Protein AF-A0AA36EAD5-F1 (afdb_monomer_lite)

Foldseek 3Di:
DPDPVPPPPPDDPQPQPWDWDWDWDDDPFKIKIWIWIWTDDPPWKTKIWIWIWIWGRDPPDDIDIDIDIDIDMDTPVRVVVVVVVVVVVVVVVVVPD

Organism: Lactuca saligna (NCBI:txid75948)

Structure (mmCIF, N/CA/C/O backbone):
data_AF-A0AA36EAD5-F1
#
_entry.id   AF-A0AA36EAD5-F1
#
loop_
_atom_site.group_PDB
_atom_site.id
_atom_site.type_symbol
_atom_site.label_atom_id
_atom_site.label_alt_id
_atom_site.label_comp_id
_atom_site.label_asym_id
_atom_site.label_entity_id
_atom_site.label_seq_id
_atom_site.pdbx_PDB_ins_code
_atom_site.Cartn_x
_atom_site.Cartn_y
_atom_site.Cartn_z
_atom_site.occupancy
_atom_site.B_iso_or_equiv
_atom_site.auth_seq_id
_atom_site.auth_comp_id
_atom_site.auth_asym_id
_atom_site.auth_atom_id
_atom_site.pdbx_PDB_model_num
ATOM 1 N N . MET A 1 1 ? -16.374 -1.119 -50.369 1.00 53.09 1 MET A N 1
ATOM 2 C CA . MET A 1 1 ? -16.953 -1.612 -49.104 1.00 53.09 1 MET A CA 1
ATOM 3 C C . MET A 1 1 ? -16.126 -2.715 -48.423 1.00 53.09 1 MET A C 1
ATOM 5 O O . MET A 1 1 ? -16.716 -3.435 -47.642 1.00 53.09 1 MET A O 1
ATOM 9 N N . LEU A 1 2 ? -14.797 -2.858 -48.615 1.00 48.31 2 LEU A N 1
ATOM 10 C CA . LEU A 1 2 ? -14.031 -3.788 -47.750 1.00 48.31 2 LEU A CA 1
ATOM 11 C C . LEU A 1 2 ? -12.505 -3.562 -47.612 1.00 48.31 2 LEU A C 1
ATOM 13 O O . LEU A 1 2 ? -11.841 -4.440 -47.081 1.00 48.31 2 LEU A O 1
ATOM 17 N N . LEU A 1 3 ? -11.919 -2.427 -48.032 1.00 50.62 3 LEU A N 1
ATOM 18 C CA . LEU A 1 3 ? -10.457 -2.227 -47.881 1.00 50.62 3 LEU A CA 1
ATOM 19 C C . LEU A 1 3 ? -10.008 -0.947 -47.154 1.00 50.62 3 LEU A C 1
ATOM 21 O O . LEU A 1 3 ? -8.839 -0.833 -46.812 1.00 50.62 3 LEU A O 1
ATOM 25 N N . MET A 1 4 ? -10.913 -0.014 -46.840 1.00 51.25 4 MET A N 1
ATOM 26 C CA . MET A 1 4 ? -10.563 1.231 -46.125 1.00 51.25 4 MET A CA 1
ATOM 27 C C . MET A 1 4 ? -10.839 1.195 -44.611 1.00 51.25 4 MET A C 1
ATOM 29 O O . MET A 1 4 ? -10.510 2.142 -43.908 1.00 51.25 4 MET A O 1
ATOM 33 N N . LEU A 1 5 ? -11.387 0.092 -44.083 1.00 50.50 5 LEU A N 1
ATOM 34 C CA . LEU A 1 5 ? -11.566 -0.126 -42.636 1.00 50.50 5 LEU A CA 1
ATOM 35 C C . LEU A 1 5 ? -10.426 -0.937 -41.992 1.00 50.50 5 LEU A C 1
ATOM 37 O O . LEU A 1 5 ? -10.396 -1.080 -40.775 1.00 50.50 5 LEU A O 1
ATOM 41 N N . TYR A 1 6 ? -9.457 -1.436 -42.769 1.00 49.59 6 TYR A N 1
ATOM 42 C CA . TYR A 1 6 ? -8.389 -2.298 -42.239 1.00 49.59 6 TYR A CA 1
ATOM 43 C C . TYR A 1 6 ? -7.189 -1.534 -41.644 1.00 49.59 6 TYR A C 1
ATOM 45 O O . TYR A 1 6 ? -6.369 -2.114 -40.939 1.00 49.59 6 TYR A O 1
ATOM 53 N N . LEU A 1 7 ? -7.083 -0.218 -41.863 1.00 50.50 7 LEU A N 1
ATOM 54 C CA . LEU A 1 7 ? -5.965 0.602 -41.364 1.00 50.50 7 LEU A CA 1
ATOM 55 C C . LEU A 1 7 ? -6.387 1.681 -40.353 1.00 50.50 7 LEU A C 1
ATOM 57 O O . LEU A 1 7 ? -5.662 2.648 -40.140 1.00 50.50 7 LEU A O 1
ATOM 61 N N . ALA A 1 8 ? -7.523 1.497 -39.677 1.00 49.12 8 ALA A N 1
ATOM 62 C CA . ALA A 1 8 ? -7.979 2.363 -38.583 1.00 49.12 8 ALA A CA 1
ATOM 63 C C . ALA A 1 8 ? -7.876 1.688 -37.197 1.00 49.12 8 ALA A C 1
ATOM 65 O O . ALA A 1 8 ? -8.639 2.006 -36.293 1.00 49.12 8 ALA A O 1
ATOM 66 N N . GLY A 1 9 ? -6.940 0.746 -37.023 1.00 47.34 9 GLY A N 1
ATOM 67 C CA . GLY A 1 9 ? -6.775 -0.012 -35.770 1.00 47.34 9 GLY A CA 1
ATOM 68 C C . GLY A 1 9 ? -5.339 -0.148 -35.254 1.00 47.34 9 GLY A C 1
ATOM 69 O O . GLY A 1 9 ? -5.118 -0.805 -34.243 1.00 47.34 9 GLY A O 1
ATOM 70 N N . ARG A 1 10 ? -4.343 0.462 -35.911 1.00 47.59 10 ARG A N 1
ATOM 71 C CA . ARG A 1 10 ? -2.944 0.465 -35.442 1.00 47.59 10 ARG A CA 1
ATOM 72 C C . ARG A 1 10 ? -2.499 1.858 -34.999 1.00 47.59 10 ARG A C 1
ATOM 74 O O . ARG A 1 10 ? -1.701 2.489 -35.683 1.00 47.59 10 ARG A O 1
ATOM 81 N N . ARG A 1 11 ? -2.984 2.339 -33.850 1.00 50.31 11 ARG A N 1
ATOM 82 C CA . ARG A 1 11 ? -2.370 3.470 -33.121 1.00 50.31 11 ARG A CA 1
ATOM 83 C C . ARG A 1 11 ? -2.471 3.301 -31.598 1.00 50.31 11 ARG A C 1
ATOM 85 O O . ARG A 1 11 ? -3.196 4.041 -30.950 1.00 50.31 11 ARG A O 1
ATOM 92 N N . ASN A 1 12 ? -1.769 2.292 -31.069 1.00 44.00 12 ASN A N 1
ATOM 93 C CA . ASN A 1 12 ? -0.848 2.330 -29.908 1.00 44.00 12 ASN A CA 1
ATOM 94 C C . ASN A 1 12 ? -0.734 0.939 -29.248 1.00 44.00 12 ASN A C 1
ATOM 96 O O . ASN A 1 12 ? -1.627 0.566 -28.490 1.00 44.00 12 ASN A O 1
ATOM 100 N N . PRO A 1 13 ? 0.357 0.179 -29.461 1.00 51.66 13 PRO A N 1
ATOM 101 C CA . PRO A 1 13 ? 0.606 -1.084 -28.776 1.00 51.66 13 PRO A CA 1
ATOM 102 C C . PRO A 1 13 ? 1.566 -0.896 -27.586 1.00 51.66 13 PRO A C 1
ATOM 104 O O . PRO A 1 13 ? 2.504 -1.666 -27.424 1.00 51.66 13 PRO A O 1
ATOM 107 N N . TYR A 1 14 ? 1.367 0.139 -26.767 1.00 54.31 14 TYR A N 1
ATOM 108 C CA . TYR A 1 14 ? 2.111 0.300 -25.511 1.00 54.31 14 TYR A CA 1
ATOM 109 C C . TYR A 1 14 ? 1.087 0.408 -24.387 1.00 54.31 14 TYR A C 1
ATOM 111 O O . TYR A 1 14 ? 0.608 1.509 -24.089 1.00 54.31 14 TYR A O 1
ATOM 119 N N . PRO A 1 15 ? 0.651 -0.714 -23.795 1.00 54.16 15 PRO A N 1
ATOM 120 C CA . PRO A 1 15 ? -0.238 -0.630 -22.668 1.00 54.16 15 PRO A CA 1
ATOM 121 C C . PRO A 1 15 ? 0.639 -0.177 -21.503 1.00 54.16 15 PRO A C 1
ATOM 123 O O . PRO A 1 15 ? 1.370 -0.959 -20.905 1.00 54.16 15 PRO A O 1
ATOM 126 N N . LEU A 1 16 ? 0.583 1.113 -21.176 1.00 60.06 16 LEU A N 1
ATOM 127 C CA . LEU A 1 16 ? 0.967 1.591 -19.855 1.00 60.06 16 LEU A CA 1
ATOM 128 C C . LEU A 1 16 ? 0.033 0.891 -18.855 1.00 60.06 16 LEU A C 1
ATOM 130 O O . LEU A 1 16 ? -1.001 1.445 -18.482 1.00 60.06 16 LEU A O 1
ATOM 134 N N . LEU A 1 17 ? 0.350 -0.355 -18.486 1.00 58.69 17 LEU A N 1
ATOM 135 C CA . LEU A 1 17 ? -0.413 -1.172 -17.549 1.00 58.69 17 LEU A CA 1
ATOM 136 C C . LEU A 1 17 ? -0.238 -0.561 -16.163 1.00 58.69 17 LEU A C 1
ATOM 138 O O . LEU A 1 17 ? 0.679 -0.871 -15.400 1.00 58.69 17 LEU A O 1
ATOM 142 N N . LYS A 1 18 ? -1.128 0.383 -15.884 1.00 64.94 18 LYS A N 1
ATOM 143 C CA . LYS A 1 18 ? -1.337 1.004 -14.588 1.00 64.94 18 LYS A CA 1
ATOM 144 C C . LYS A 1 18 ? -2.551 0.320 -13.977 1.00 64.94 18 LYS A C 1
ATOM 146 O O . LYS A 1 18 ? -3.660 0.530 -14.456 1.00 64.94 18 LYS A O 1
ATOM 151 N N . SER A 1 19 ? -2.340 -0.508 -12.957 1.00 73.12 19 SER A N 1
ATOM 152 C CA . SER A 1 19 ? -3.430 -1.157 -12.220 1.00 73.12 19 SER A CA 1
ATOM 153 C C . SER A 1 19 ? -3.582 -0.490 -10.858 1.00 73.12 19 SER A C 1
ATOM 155 O O . SER A 1 19 ? -2.599 -0.336 -10.127 1.00 73.12 19 SER A O 1
ATOM 157 N N . LEU A 1 20 ? -4.802 -0.061 -10.533 1.00 81.19 20 LEU A N 1
ATOM 158 C CA . LEU A 1 20 ? -5.150 0.506 -9.236 1.00 81.19 20 LEU A CA 1
ATOM 159 C C . LEU A 1 20 ? -6.130 -0.429 -8.536 1.00 81.19 20 LEU A C 1
ATOM 161 O O . LEU A 1 20 ? -7.250 -0.620 -9.000 1.00 81.19 20 LEU A O 1
ATOM 165 N N . GLU A 1 21 ? -5.718 -0.960 -7.394 1.00 84.56 21 GLU A N 1
ATOM 166 C CA . GLU A 1 21 ? -6.544 -1.818 -6.556 1.00 84.56 21 GLU A CA 1
ATOM 167 C C . GLU A 1 21 ? -6.876 -1.094 -5.253 1.00 84.56 21 GLU A C 1
ATOM 169 O O . GLU A 1 21 ? -6.008 -0.505 -4.599 1.00 84.56 21 GLU A O 1
ATOM 174 N N . ILE A 1 22 ? -8.151 -1.140 -4.871 1.00 87.94 22 ILE A N 1
ATOM 175 C CA . ILE A 1 22 ? -8.649 -0.545 -3.634 1.00 87.94 22 ILE A CA 1
ATOM 176 C C . ILE A 1 22 ? -9.320 -1.636 -2.820 1.00 87.94 22 ILE A C 1
ATOM 178 O O . ILE A 1 22 ? -10.290 -2.246 -3.263 1.00 87.94 22 ILE A O 1
ATOM 182 N N . GLN A 1 23 ? -8.832 -1.847 -1.603 1.00 88.69 23 GLN A N 1
ATOM 183 C CA . GLN A 1 23 ? -9.445 -2.755 -0.646 1.00 88.69 23 GLN A CA 1
ATOM 184 C C . GLN A 1 23 ? -9.860 -1.973 0.594 1.00 88.69 23 GLN A C 1
ATOM 186 O O . GLN A 1 23 ? -9.021 -1.420 1.306 1.00 88.69 23 GLN A O 1
ATOM 191 N N . LYS A 1 24 ? -11.168 -1.939 0.859 1.00 88.88 24 LYS A N 1
ATOM 192 C CA . LYS A 1 24 ? -11.739 -1.355 2.075 1.00 88.88 24 LYS A CA 1
ATOM 193 C C . LYS A 1 24 ? -12.148 -2.461 3.043 1.00 88.88 24 LYS A C 1
ATOM 195 O O . LYS A 1 24 ? -12.795 -3.427 2.645 1.00 88.88 24 LYS A O 1
ATOM 200 N N . ARG A 1 25 ? -11.797 -2.305 4.314 1.00 88.12 25 ARG A N 1
ATOM 201 C CA . ARG A 1 25 ? -12.257 -3.146 5.422 1.00 88.12 25 ARG A CA 1
ATOM 202 C C . ARG A 1 25 ? -12.855 -2.235 6.482 1.00 88.12 25 ARG A C 1
ATOM 204 O O . ARG A 1 25 ? -12.175 -1.348 6.987 1.00 88.12 25 ARG A O 1
ATOM 211 N N . VAL A 1 26 ? -14.134 -2.428 6.779 1.00 84.38 26 VAL A N 1
ATOM 212 C CA . VAL A 1 26 ? -14.870 -1.611 7.749 1.00 84.38 26 VAL A CA 1
ATOM 213 C C . VAL A 1 26 ? -15.254 -2.506 8.917 1.00 84.38 26 VAL A C 1
ATOM 215 O O . VAL A 1 26 ? -15.927 -3.512 8.718 1.00 84.38 26 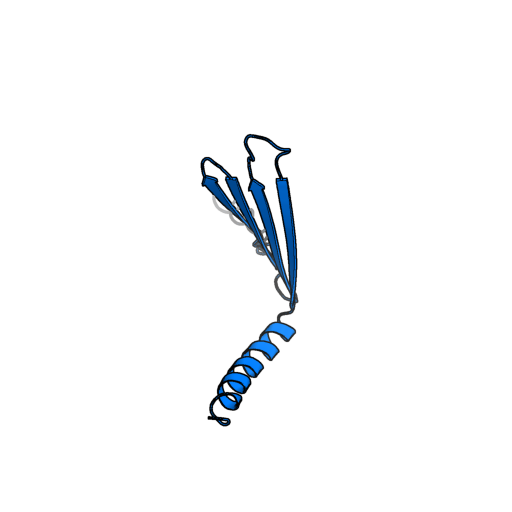VAL A O 1
ATOM 218 N N . MET A 1 27 ? -14.799 -2.143 10.112 1.00 85.06 27 MET A N 1
ATOM 219 C CA . MET A 1 27 ? -15.250 -2.690 11.389 1.00 85.06 27 MET A CA 1
ATOM 220 C C . MET A 1 27 ? -16.059 -1.609 12.133 1.00 85.06 27 MET A C 1
ATOM 222 O O . MET A 1 27 ? -15.924 -0.425 11.822 1.00 85.06 27 MET A O 1
ATOM 226 N N . PRO A 1 28 ? -16.884 -1.967 13.133 1.00 78.50 28 PRO A N 1
ATOM 227 C CA . PRO A 1 28 ? -17.710 -0.995 13.859 1.00 78.50 28 PRO A CA 1
ATOM 228 C C . PRO A 1 28 ? -16.909 0.079 14.618 1.00 78.50 28 PRO A C 1
ATOM 230 O O . PRO A 1 28 ? -17.398 1.183 14.824 1.00 78.50 28 PRO A O 1
ATOM 233 N N . SER A 1 29 ? -15.679 -0.235 15.034 1.00 81.69 29 SER A N 1
ATOM 234 C CA . SER A 1 29 ? -14.809 0.645 15.830 1.00 81.69 29 SER A CA 1
ATOM 235 C C . SER A 1 29 ? -13.658 1.273 15.036 1.00 81.69 29 SER A C 1
ATOM 237 O O . SER A 1 29 ? -13.027 2.225 15.496 1.00 81.69 29 SER A O 1
ATOM 239 N N . CYS A 1 30 ? -13.352 0.766 13.841 1.00 83.06 30 CYS A N 1
ATOM 240 C CA . CYS A 1 30 ? -12.277 1.282 13.000 1.00 83.06 30 CYS A CA 1
ATOM 241 C C . CYS A 1 30 ? -12.495 0.920 11.531 1.00 83.06 30 CYS A C 1
ATOM 243 O O . CYS A 1 30 ? -13.142 -0.071 11.197 1.00 83.06 30 CYS A O 1
ATOM 245 N N . TRP A 1 31 ? -11.915 1.703 10.629 1.00 86.38 31 TRP A N 1
ATOM 246 C CA . TRP A 1 31 ? -11.875 1.362 9.213 1.00 86.38 31 TRP A CA 1
ATOM 247 C C . TRP A 1 31 ? -10.453 1.419 8.683 1.00 86.38 31 TRP A C 1
ATOM 249 O O . TRP A 1 31 ? -9.606 2.193 9.136 1.00 86.38 31 TRP A O 1
ATOM 259 N N . PHE A 1 32 ? -10.200 0.548 7.717 1.00 88.75 32 PHE A N 1
ATOM 260 C CA . PHE A 1 32 ? -8.911 0.386 7.085 1.00 88.75 32 PHE A CA 1
ATOM 261 C C . PHE A 1 32 ? -9.072 0.378 5.569 1.00 88.75 32 PHE A C 1
ATOM 263 O O . PHE A 1 32 ? -9.917 -0.329 5.015 1.00 88.75 32 PHE A O 1
ATOM 270 N N . LEU A 1 33 ? -8.246 1.167 4.893 1.00 90.19 33 LEU A N 1
ATOM 271 C CA . LEU A 1 33 ? -8.210 1.284 3.445 1.00 90.19 33 LEU A CA 1
ATOM 272 C C . LEU A 1 33 ? -6.792 1.000 2.962 1.00 90.19 33 LEU A C 1
ATOM 274 O O . LEU A 1 33 ? -5.856 1.711 3.331 1.00 90.19 33 LEU A O 1
ATOM 278 N N . LEU A 1 34 ? -6.643 -0.013 2.111 1.00 90.06 34 LEU A N 1
ATOM 279 C CA . LEU A 1 34 ? -5.422 -0.232 1.350 1.00 90.06 34 LEU A CA 1
ATOM 280 C C . LEU A 1 34 ? -5.662 0.209 -0.084 1.00 90.06 34 LEU A C 1
ATOM 282 O O . LEU A 1 34 ? -6.500 -0.349 -0.793 1.00 90.06 34 LEU A O 1
ATOM 286 N N . LEU A 1 35 ? -4.894 1.203 -0.501 1.00 88.44 35 LEU A N 1
ATOM 287 C CA . LEU A 1 35 ? -4.766 1.613 -1.884 1.00 88.44 35 LEU A CA 1
ATOM 288 C C . LEU A 1 35 ? -3.436 1.082 -2.396 1.00 88.44 35 LEU A C 1
ATOM 290 O O . LEU A 1 35 ? -2.383 1.443 -1.869 1.00 88.44 35 LEU A O 1
ATOM 294 N N . ARG A 1 36 ? -3.488 0.248 -3.424 1.00 85.50 36 ARG A N 1
ATOM 295 C CA . ARG A 1 36 ? -2.310 -0.347 -4.034 1.00 85.50 36 ARG A CA 1
ATOM 296 C C . ARG A 1 36 ? -2.285 0.009 -5.508 1.00 85.50 36 ARG A C 1
ATOM 298 O O . ARG A 1 36 ? -3.110 -0.453 -6.291 1.00 85.50 36 ARG A O 1
ATOM 305 N N . PHE A 1 37 ? -1.344 0.866 -5.875 1.00 83.19 37 PHE A N 1
ATOM 306 C CA . PHE A 1 37 ? -1.135 1.278 -7.253 1.00 83.19 37 PHE A CA 1
ATOM 307 C C . PHE A 1 37 ? 0.146 0.659 -7.804 1.00 83.19 37 PHE A C 1
ATOM 309 O O . PHE A 1 37 ? 1.240 0.872 -7.272 1.00 83.19 37 PHE A O 1
ATOM 316 N N . TRP A 1 38 ? -0.008 -0.084 -8.896 1.00 76.50 38 TRP A N 1
ATOM 317 C CA . TRP A 1 38 ? 1.076 -0.716 -9.631 1.00 76.50 38 TRP A CA 1
ATOM 318 C C . TRP A 1 38 ? 1.304 0.022 -10.942 1.00 76.50 38 TRP A C 1
ATOM 320 O O . TRP A 1 38 ? 0.417 0.093 -11.794 1.00 76.50 38 TRP A O 1
ATOM 330 N N . LEU A 1 39 ? 2.519 0.529 -11.118 1.00 78.75 39 LEU A N 1
ATOM 331 C CA . LEU A 1 39 ? 2.979 1.122 -12.363 1.00 78.75 39 LEU A CA 1
ATOM 332 C C . LEU A 1 39 ? 4.171 0.317 -12.878 1.00 78.75 39 LEU A C 1
ATOM 334 O O . LEU A 1 39 ? 5.251 0.337 -12.280 1.00 78.75 39 LEU A O 1
ATOM 338 N N . ARG A 1 40 ? 3.974 -0.367 -14.006 1.00 72.94 40 ARG A N 1
ATOM 339 C CA . ARG A 1 40 ? 5.059 -0.959 -14.791 1.00 72.94 40 ARG A CA 1
ATOM 340 C C . ARG A 1 40 ? 5.300 -0.068 -16.006 1.00 72.94 40 ARG A C 1
ATOM 342 O O . ARG A 1 40 ? 4.367 0.215 -16.752 1.00 72.94 40 ARG A O 1
ATOM 349 N N . VAL A 1 41 ? 6.525 0.428 -16.153 1.00 76.06 41 VAL A N 1
ATOM 350 C CA . VAL A 1 41 ? 6.962 1.159 -17.349 1.00 76.06 41 VAL A CA 1
ATOM 351 C C . VAL A 1 41 ? 7.940 0.251 -18.079 1.00 76.06 41 VAL A C 1
ATOM 353 O O . VAL A 1 41 ? 8.988 -0.087 -17.519 1.00 76.06 41 VAL A O 1
ATOM 356 N N . ASP A 1 42 ? 7.570 -0.176 -19.287 1.00 64.00 42 ASP A N 1
ATOM 357 C CA . ASP A 1 42 ? 8.338 -1.131 -20.087 1.00 64.00 42 ASP A CA 1
ATOM 358 C C . ASP A 1 42 ? 9.780 -0.637 -20.288 1.00 64.00 42 ASP A C 1
ATOM 360 O O . ASP A 1 42 ? 10.025 0.389 -20.920 1.00 64.00 42 ASP A O 1
ATOM 364 N N . GLY A 1 43 ? 10.734 -1.367 -19.698 1.00 60.88 43 GLY A N 1
ATOM 365 C CA . GLY A 1 43 ? 12.171 -1.237 -19.962 1.00 60.88 43 GLY A CA 1
ATOM 366 C C . GLY A 1 43 ? 13.055 -0.668 -18.847 1.00 60.88 43 GLY A C 1
ATOM 367 O O . GLY A 1 43 ? 14.269 -0.820 -18.943 1.00 60.88 43 GLY A O 1
ATOM 368 N N . ALA A 1 44 ? 12.520 -0.054 -17.782 1.00 63.47 44 ALA A N 1
ATOM 369 C CA . ALA A 1 44 ? 13.397 0.635 -16.818 1.00 63.47 44 ALA A CA 1
ATOM 370 C C . ALA A 1 44 ? 13.040 0.456 -15.337 1.00 63.47 44 ALA A C 1
ATOM 372 O O . ALA A 1 44 ? 13.929 0.207 -14.515 1.00 63.47 44 ALA A O 1
ATOM 373 N N . LEU A 1 45 ? 11.771 0.625 -14.958 1.00 68.94 45 LEU A N 1
ATOM 374 C CA . LEU A 1 45 ? 11.414 0.868 -13.558 1.00 68.94 45 LEU A CA 1
ATOM 375 C C . LEU A 1 45 ? 10.042 0.277 -13.209 1.00 68.94 45 LEU A C 1
ATOM 377 O O . LEU A 1 45 ? 9.046 0.523 -13.892 1.00 68.94 45 LEU A O 1
ATOM 381 N N . MET A 1 46 ? 9.986 -0.455 -12.095 1.00 71.62 46 MET A N 1
ATOM 382 C CA . MET A 1 46 ? 8.746 -0.823 -11.413 1.00 71.62 46 MET A CA 1
ATOM 383 C C . MET A 1 46 ? 8.525 0.126 -10.236 1.00 71.62 46 MET A C 1
ATOM 385 O O . MET A 1 46 ? 9.379 0.243 -9.353 1.00 71.62 46 MET A O 1
ATOM 389 N N . ARG A 1 47 ? 7.364 0.790 -10.202 1.00 78.38 47 ARG A N 1
ATOM 390 C CA . ARG A 1 47 ? 6.947 1.637 -9.076 1.00 78.38 47 ARG A CA 1
ATOM 391 C C . ARG A 1 47 ? 5.709 1.045 -8.417 1.00 78.38 47 ARG A C 1
ATOM 393 O O . ARG A 1 47 ? 4.668 0.890 -9.056 1.00 78.38 47 ARG A O 1
ATOM 400 N N . LEU A 1 48 ? 5.833 0.736 -7.131 1.00 84.31 48 LEU A N 1
ATOM 401 C CA . LEU A 1 48 ? 4.730 0.349 -6.264 1.00 84.31 48 LEU A CA 1
ATOM 402 C C . LEU A 1 48 ? 4.421 1.500 -5.316 1.00 84.31 48 LEU A C 1
ATOM 404 O O . LEU A 1 48 ? 5.290 2.008 -4.597 1.00 84.31 48 LEU A O 1
ATOM 408 N N . ARG A 1 49 ? 3.152 1.885 -5.307 1.00 85.00 49 ARG A N 1
ATOM 409 C CA . ARG A 1 49 ? 2.636 2.944 -4.463 1.00 85.00 49 ARG A CA 1
ATOM 410 C C . ARG A 1 49 ? 1.530 2.383 -3.583 1.00 85.00 49 ARG A C 1
ATOM 412 O O . ARG A 1 49 ? 0.392 2.251 -4.023 1.00 85.00 49 ARG A O 1
ATOM 419 N N . ASP A 1 50 ? 1.893 2.078 -2.344 1.00 88.69 50 ASP A N 1
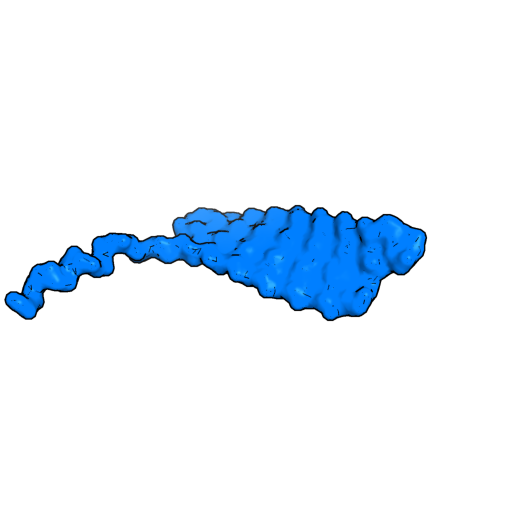ATOM 420 C CA . ASP A 1 50 ? 0.961 1.594 -1.330 1.00 88.69 50 ASP A CA 1
ATOM 421 C C . ASP A 1 50 ? 0.612 2.755 -0.384 1.00 88.69 50 ASP A C 1
ATOM 423 O O . ASP A 1 50 ? 1.491 3.319 0.274 1.00 88.69 50 ASP A O 1
ATOM 427 N N . THR A 1 51 ? -0.671 3.105 -0.304 1.00 90.31 51 THR A N 1
ATOM 428 C CA . THR A 1 51 ? -1.204 4.057 0.680 1.00 90.31 51 THR A CA 1
ATOM 429 C C . THR A 1 51 ? -2.142 3.305 1.610 1.00 90.31 51 THR A C 1
ATOM 431 O O . THR A 1 51 ? -3.142 2.736 1.171 1.00 90.31 51 THR A O 1
ATOM 434 N N . ARG A 1 52 ? -1.819 3.297 2.902 1.00 91.94 52 ARG A N 1
ATOM 435 C CA . ARG A 1 52 ? -2.621 2.660 3.947 1.00 91.94 52 ARG A CA 1
ATOM 436 C C . ARG A 1 52 ? -3.237 3.750 4.802 1.00 91.94 52 ARG A C 1
ATOM 438 O O . ARG A 1 52 ? -2.528 4.593 5.346 1.00 91.94 52 ARG A O 1
ATOM 445 N N . VAL A 1 53 ? -4.558 3.751 4.899 1.00 89.69 53 VAL A N 1
ATOM 446 C CA . VAL A 1 53 ? -5.287 4.665 5.777 1.00 89.69 53 VAL A CA 1
ATOM 447 C C . VAL A 1 53 ? -5.959 3.828 6.840 1.00 89.69 53 VAL A C 1
ATOM 449 O O . VAL A 1 53 ? -6.758 2.947 6.531 1.00 89.69 53 VAL A O 1
ATOM 452 N N . PHE A 1 54 ? -5.617 4.100 8.086 1.00 89.62 54 PHE A N 1
ATOM 453 C CA . PHE A 1 54 ? -6.236 3.500 9.246 1.00 89.62 54 PHE A CA 1
ATOM 454 C C . PHE A 1 54 ? -6.891 4.600 10.062 1.00 89.62 54 PHE A C 1
ATOM 456 O O . PHE A 1 54 ? -6.279 5.632 10.331 1.00 89.62 54 PHE A O 1
ATOM 463 N N . CYS A 1 55 ? -8.141 4.401 10.444 1.00 86.69 55 CYS A N 1
ATOM 464 C CA . CYS A 1 55 ? -8.845 5.356 11.278 1.00 86.69 55 CYS A CA 1
ATOM 465 C C . CYS A 1 55 ? -9.618 4.618 12.357 1.00 86.69 55 CYS A C 1
ATOM 467 O O . CYS A 1 55 ? -10.360 3.672 12.077 1.00 86.69 55 CYS A O 1
ATOM 469 N N . THR A 1 56 ? -9.416 5.056 13.594 1.00 84.94 56 THR A N 1
ATOM 470 C CA . THR A 1 56 ? -10.117 4.537 14.761 1.00 84.94 56 THR A CA 1
ATOM 471 C C . THR A 1 56 ? -11.159 5.542 15.216 1.00 84.94 56 THR A C 1
ATOM 473 O O . THR A 1 56 ? -10.892 6.737 15.373 1.00 84.94 56 THR A O 1
ATOM 476 N N . PHE A 1 57 ? -12.368 5.040 15.435 1.00 78.38 57 PHE A N 1
ATOM 477 C CA . PHE A 1 57 ? -13.433 5.792 16.068 1.00 78.38 57 PHE A CA 1
ATOM 478 C C . PHE A 1 57 ? -13.345 5.531 17.564 1.00 78.38 57 PHE A C 1
ATOM 480 O O . PHE A 1 57 ? -13.739 4.474 18.053 1.00 78.38 57 PHE A O 1
ATOM 487 N N . ASN A 1 58 ? -12.771 6.484 18.292 1.00 76.50 58 ASN A N 1
ATOM 488 C CA . ASN A 1 58 ? -12.782 6.439 19.743 1.00 76.50 58 ASN A CA 1
ATOM 489 C C . ASN A 1 58 ? -14.058 7.138 20.227 1.00 76.50 58 ASN A C 1
ATOM 491 O O . ASN A 1 58 ? -14.301 8.285 19.867 1.00 76.50 58 ASN A O 1
ATOM 495 N N . GLN A 1 59 ? -14.899 6.444 20.996 1.00 66.56 59 GLN A N 1
ATOM 496 C CA . GLN A 1 59 ? -16.232 6.942 21.370 1.00 66.56 59 GLN A CA 1
ATOM 497 C C . GLN A 1 59 ? -16.177 8.195 22.268 1.00 66.56 59 GLN A C 1
ATOM 499 O O . GLN A 1 59 ? -17.121 8.976 22.265 1.00 66.56 59 GLN A O 1
ATOM 504 N N . ASN A 1 60 ? -15.056 8.422 22.966 1.00 68.50 60 ASN A N 1
ATOM 505 C CA . ASN A 1 60 ? -14.886 9.508 23.943 1.00 68.50 60 ASN A CA 1
ATOM 506 C C . ASN A 1 60 ? -13.723 10.471 23.628 1.00 68.50 60 ASN A C 1
ATOM 508 O O . ASN A 1 60 ? -13.397 11.327 24.450 1.00 68.50 60 ASN A O 1
ATOM 512 N N . SER A 1 61 ? -13.052 10.347 22.478 1.00 71.75 61 SER A N 1
ATOM 513 C CA . SER A 1 61 ? -11.920 11.217 22.124 1.00 71.75 61 SER A CA 1
ATOM 514 C C . SER A 1 61 ? -11.842 11.492 20.620 1.00 71.75 61 SER A C 1
ATOM 516 O O . SER A 1 61 ? -12.590 10.920 19.829 1.00 71.75 61 SER A O 1
ATOM 518 N N . LYS A 1 62 ? -10.967 12.424 20.211 1.00 77.12 62 LYS A N 1
ATOM 519 C CA . LYS A 1 62 ? -10.796 12.788 18.795 1.00 77.12 62 LYS A CA 1
ATOM 520 C C . LYS A 1 62 ? -10.485 11.538 17.951 1.00 77.12 62 LYS A C 1
ATOM 522 O O . LYS A 1 62 ? -9.603 10.770 18.337 1.00 77.12 62 LYS A O 1
ATOM 527 N N . PRO A 1 63 ? -11.143 11.358 16.791 1.00 78.81 63 PRO A N 1
ATOM 528 C CA . PRO A 1 63 ? -10.861 10.236 15.904 1.00 78.81 63 PRO A CA 1
ATOM 529 C C . PRO A 1 63 ? -9.407 10.305 15.427 1.00 78.81 63 PRO A C 1
ATOM 531 O O . PRO A 1 63 ? -8.963 11.330 14.901 1.00 78.81 63 PRO A O 1
ATOM 534 N N . LEU A 1 64 ? -8.659 9.218 15.630 1.00 82.88 64 LEU A N 1
ATOM 535 C CA . LEU A 1 64 ? -7.257 9.131 15.239 1.00 82.88 64 LEU A CA 1
ATOM 536 C C . LEU A 1 64 ? -7.180 8.579 13.819 1.00 82.88 64 LEU A C 1
ATOM 538 O O . LEU A 1 64 ? -7.570 7.441 13.561 1.00 82.88 64 LEU A O 1
ATOM 542 N N . ILE A 1 65 ? -6.656 9.390 12.902 1.00 87.06 65 ILE A N 1
ATOM 543 C CA . ILE A 1 65 ? -6.443 9.010 11.507 1.00 87.06 65 ILE A CA 1
ATOM 544 C C . ILE A 1 65 ? -4.942 8.879 11.279 1.00 87.06 65 ILE A C 1
ATOM 546 O O . ILE A 1 65 ? -4.203 9.860 11.352 1.00 87.06 65 ILE A O 1
ATOM 550 N N . ILE A 1 66 ? -4.501 7.665 10.973 1.00 88.69 66 ILE A N 1
ATOM 551 C CA . ILE A 1 66 ? -3.126 7.346 10.610 1.00 88.69 66 ILE A CA 1
ATOM 552 C C . ILE A 1 66 ? -3.088 7.092 9.107 1.00 88.69 66 ILE A C 1
ATOM 554 O O . ILE A 1 66 ? -3.811 6.247 8.574 1.00 88.69 66 ILE A O 1
ATOM 558 N N . ARG A 1 67 ? -2.235 7.838 8.407 1.00 89.94 67 ARG A N 1
ATOM 559 C CA . ARG A 1 67 ? -2.001 7.663 6.975 1.00 89.94 67 ARG A CA 1
ATOM 560 C C . ARG A 1 67 ? -0.544 7.316 6.745 1.00 89.94 67 ARG A C 1
ATOM 562 O O . ARG A 1 67 ? 0.326 8.173 6.873 1.00 89.94 67 ARG A O 1
ATOM 569 N N . GLU A 1 68 ? -0.310 6.087 6.323 1.00 90.38 68 GLU A N 1
ATOM 570 C CA . GLU A 1 68 ? 1.004 5.609 5.933 1.00 90.38 68 GLU A CA 1
ATOM 571 C C . GLU A 1 68 ? 1.120 5.561 4.421 1.00 90.38 68 GLU A C 1
ATOM 573 O O . GLU A 1 68 ? 0.221 5.139 3.689 1.00 90.38 68 GLU A O 1
ATOM 578 N N . ILE A 1 69 ? 2.262 6.033 3.952 1.00 87.69 69 ILE A N 1
ATOM 579 C CA . ILE A 1 69 ? 2.526 6.249 2.549 1.00 87.69 69 ILE A CA 1
ATOM 580 C C . ILE A 1 69 ? 3.868 5.598 2.243 1.00 87.69 69 ILE A C 1
ATOM 582 O O . ILE A 1 69 ? 4.919 6.118 2.611 1.00 87.69 69 ILE A O 1
ATOM 586 N N . CYS A 1 70 ? 3.838 4.469 1.542 1.00 86.19 70 CYS A N 1
ATOM 587 C CA . CYS A 1 70 ? 5.044 3.762 1.142 1.00 86.19 70 CYS A CA 1
ATOM 588 C C . CYS A 1 70 ? 5.279 3.951 -0.357 1.00 86.19 70 CYS A C 1
ATOM 590 O O . CYS A 1 70 ? 4.439 3.628 -1.201 1.00 86.19 70 CYS A O 1
ATOM 592 N N . TRP A 1 71 ? 6.442 4.500 -0.689 1.00 81.88 71 TRP A N 1
ATOM 593 C CA . TRP A 1 71 ? 6.956 4.533 -2.051 1.00 81.88 71 TRP A CA 1
ATOM 594 C C . TRP A 1 71 ? 8.007 3.439 -2.161 1.00 81.88 71 TRP A C 1
ATOM 596 O O . TRP A 1 71 ? 8.963 3.426 -1.388 1.00 81.88 71 TRP A O 1
ATOM 606 N N . ARG A 1 72 ? 7.827 2.505 -3.091 1.00 80.06 72 ARG A N 1
ATOM 607 C CA . ARG A 1 72 ? 8.859 1.524 -3.415 1.00 80.06 72 ARG A CA 1
ATOM 608 C C . ARG A 1 72 ? 9.124 1.591 -4.904 1.00 80.06 72 ARG A C 1
ATOM 610 O O . ARG A 1 72 ? 8.273 1.228 -5.713 1.00 80.06 72 ARG A O 1
ATOM 617 N N . GLU A 1 73 ? 10.309 2.069 -5.249 1.00 80.06 73 GLU A N 1
ATOM 618 C CA . GLU A 1 73 ? 10.808 2.058 -6.617 1.00 80.06 73 GLU A CA 1
ATOM 619 C C . GLU A 1 73 ? 11.889 0.991 -6.716 1.00 80.06 73 GLU A C 1
ATOM 621 O O . GLU A 1 73 ? 12.761 0.886 -5.852 1.00 80.06 73 GLU A O 1
ATOM 626 N N . THR A 1 74 ? 11.812 0.159 -7.744 1.00 73.69 74 THR A N 1
ATOM 627 C CA . THR A 1 74 ? 12.821 -0.862 -7.984 1.00 73.69 74 THR A CA 1
ATOM 628 C C . THR A 1 74 ? 13.121 -0.935 -9.473 1.00 73.69 74 THR A C 1
ATOM 630 O O . THR A 1 74 ? 12.217 -0.958 -10.312 1.00 73.69 74 THR A O 1
ATOM 633 N N . SER A 1 75 ? 14.407 -0.891 -9.812 1.00 77.19 75 SER A N 1
ATOM 634 C CA . SER A 1 75 ? 14.863 -1.098 -11.181 1.00 77.19 75 SER A CA 1
ATOM 635 C C . SER A 1 75 ? 14.994 -2.592 -11.451 1.00 77.19 75 SER A C 1
ATOM 637 O O . SER A 1 75 ? 15.295 -3.376 -10.549 1.00 77.19 75 SER A O 1
ATOM 639 N N . PHE A 1 76 ? 14.807 -2.993 -12.706 1.00 69.81 76 PHE A N 1
ATOM 640 C CA . PHE A 1 76 ? 14.926 -4.400 -13.095 1.00 69.81 76 PHE A CA 1
ATOM 641 C C . PHE A 1 76 ? 16.322 -4.963 -12.776 1.00 69.81 76 PHE A C 1
ATOM 643 O O . PHE A 1 76 ? 16.446 -6.079 -12.283 1.00 69.81 76 PHE A O 1
ATOM 650 N N . LYS A 1 77 ? 17.369 -4.143 -12.947 1.00 71.94 77 LYS A N 1
ATOM 651 C CA . LYS A 1 77 ? 18.754 -4.493 -12.594 1.00 71.94 77 LYS A CA 1
ATOM 652 C C . LYS A 1 77 ? 18.930 -4.765 -11.093 1.00 71.94 77 LYS A C 1
ATOM 654 O O . LYS A 1 77 ? 19.631 -5.700 -10.732 1.00 71.94 77 LYS A O 1
ATOM 659 N N . ALA A 1 78 ? 18.278 -3.979 -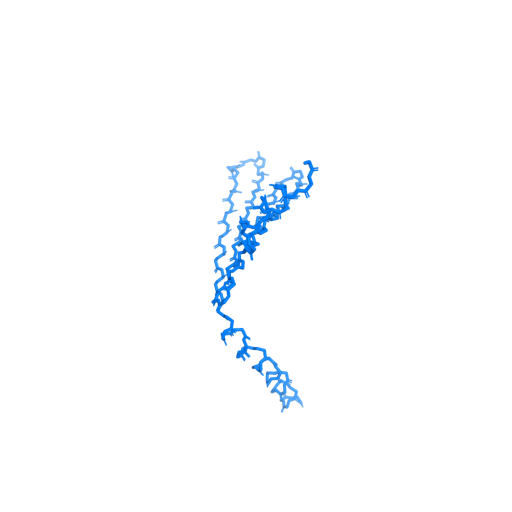10.233 1.00 70.38 78 ALA A N 1
ATOM 660 C CA . ALA A 1 78 ? 18.334 -4.164 -8.781 1.00 70.38 78 ALA A CA 1
ATOM 661 C C . ALA A 1 78 ? 17.469 -5.338 -8.287 1.00 70.38 78 ALA A C 1
ATOM 663 O O . ALA A 1 78 ? 17.754 -5.910 -7.238 1.00 70.38 78 ALA A O 1
ATOM 664 N N . LEU A 1 79 ? 16.407 -5.697 -9.018 1.00 68.62 79 LEU A N 1
ATOM 665 C CA . LEU A 1 79 ? 15.651 -6.927 -8.761 1.00 68.62 79 LEU A CA 1
ATOM 666 C C . LEU A 1 79 ? 16.449 -8.168 -9.166 1.00 68.62 79 LEU A C 1
ATOM 668 O O . LEU A 1 79 ? 16.491 -9.124 -8.399 1.00 68.62 79 LEU A O 1
ATOM 672 N N . ALA A 1 80 ? 17.104 -8.129 -10.330 1.00 71.62 80 ALA A N 1
ATOM 673 C CA . ALA A 1 80 ? 17.898 -9.240 -10.848 1.00 71.62 80 ALA A CA 1
ATOM 674 C C . ALA A 1 80 ? 19.092 -9.593 -9.947 1.00 71.62 80 ALA A C 1
ATOM 676 O O . ALA A 1 80 ? 19.430 -10.764 -9.821 1.00 71.62 80 ALA A O 1
ATOM 677 N N . SER A 1 81 ? 19.717 -8.610 -9.288 1.00 69.75 81 SER A N 1
ATOM 678 C CA . SER A 1 81 ? 20.770 -8.891 -8.304 1.00 69.75 81 SER A CA 1
ATOM 679 C C . SER A 1 81 ? 20.204 -9.475 -7.004 1.00 69.75 81 SER A C 1
ATOM 681 O O . SER A 1 81 ? 20.746 -10.436 -6.473 1.00 69.75 81 SER A O 1
ATOM 683 N N . LYS A 1 82 ? 19.060 -8.963 -6.526 1.00 69.00 82 LYS A N 1
ATOM 684 C CA . LYS A 1 82 ? 18.442 -9.409 -5.265 1.00 69.00 82 LYS A CA 1
ATOM 685 C C . LYS A 1 82 ? 17.965 -10.859 -5.272 1.00 69.00 82 LYS A C 1
ATOM 687 O O . LYS A 1 82 ? 17.949 -11.479 -4.213 1.00 69.00 82 LYS A O 1
ATOM 692 N N . SER A 1 83 ? 17.540 -11.397 -6.416 1.00 59.03 83 SER A N 1
ATOM 693 C CA . SER A 1 83 ? 17.141 -12.810 -6.493 1.00 59.03 83 SER A CA 1
ATOM 694 C C . SER A 1 83 ? 18.314 -13.759 -6.252 1.00 59.03 83 SER A C 1
ATOM 696 O O . SER A 1 83 ? 18.110 -14.818 -5.676 1.00 59.03 83 SER A O 1
ATOM 698 N N . ILE A 1 84 ? 19.530 -13.355 -6.631 1.00 57.12 84 ILE A N 1
ATOM 699 C CA . ILE A 1 84 ? 20.750 -14.157 -6.456 1.00 57.12 84 ILE A CA 1
ATOM 700 C C . ILE A 1 84 ? 21.220 -14.097 -4.991 1.00 57.12 84 ILE A C 1
ATOM 702 O O . ILE A 1 84 ? 21.654 -15.094 -4.416 1.00 57.12 84 ILE A O 1
ATOM 706 N N . ASP A 1 85 ? 21.050 -12.945 -4.341 1.00 58.03 85 ASP A N 1
ATOM 707 C CA . ASP A 1 85 ? 21.456 -12.758 -2.945 1.00 58.03 85 ASP A CA 1
ATOM 708 C C . ASP A 1 85 ? 20.591 -13.564 -1.957 1.00 58.03 85 ASP A C 1
ATOM 710 O O . ASP A 1 85 ? 21.097 -14.031 -0.938 1.00 58.03 85 ASP A O 1
ATOM 714 N N . ASN A 1 86 ? 19.298 -13.762 -2.246 1.00 54.38 86 ASN A N 1
ATOM 715 C CA . ASN A 1 86 ? 18.399 -14.506 -1.354 1.00 54.38 86 ASN A CA 1
ATOM 716 C C . ASN A 1 86 ? 18.717 -16.013 -1.311 1.00 54.38 86 ASN A C 1
ATOM 718 O O . ASN A 1 86 ? 18.696 -16.587 -0.227 1.00 54.38 86 ASN A O 1
ATOM 722 N N . GLU A 1 87 ? 19.115 -16.625 -2.434 1.00 50.59 87 GLU A N 1
ATOM 723 C CA . GLU A 1 87 ? 19.625 -18.012 -2.444 1.00 50.59 87 GLU A CA 1
ATOM 724 C C . GLU A 1 87 ? 20.954 -18.147 -1.686 1.00 50.59 87 GLU A C 1
ATOM 726 O O . GLU A 1 87 ? 21.290 -19.211 -1.165 1.00 50.59 87 GLU A O 1
ATOM 731 N N . THR A 1 88 ? 21.720 -17.058 -1.597 1.00 50.56 88 THR A N 1
ATOM 732 C CA . THR A 1 88 ? 23.014 -17.057 -0.905 1.00 50.56 88 THR A CA 1
ATOM 733 C C . THR A 1 88 ? 22.844 -16.845 0.605 1.00 50.56 88 THR A C 1
ATOM 735 O O . THR A 1 88 ? 23.663 -17.327 1.385 1.00 50.56 88 THR A O 1
ATOM 738 N N . LYS A 1 89 ? 21.751 -16.198 1.042 1.00 46.38 89 LYS A N 1
ATOM 739 C CA . LYS A 1 89 ? 21.415 -16.040 2.467 1.00 46.38 89 LYS A CA 1
ATOM 740 C C . LYS A 1 89 ? 20.789 -17.281 3.096 1.00 46.38 89 LYS A C 1
ATOM 742 O O . LYS A 1 89 ? 21.090 -17.559 4.251 1.00 46.38 89 LYS A O 1
ATOM 747 N N . GLU A 1 90 ? 20.024 -18.071 2.344 1.00 49.59 90 GLU A N 1
ATOM 748 C CA . GLU A 1 90 ? 19.532 -19.366 2.846 1.00 49.59 90 GLU A CA 1
ATOM 749 C C . GLU A 1 90 ? 20.676 -20.368 3.084 1.00 49.59 90 GLU A C 1
ATOM 751 O O . GLU A 1 90 ? 20.585 -21.200 3.978 1.00 49.59 90 GLU A O 1
ATOM 756 N N . LYS A 1 91 ? 21.815 -20.232 2.388 1.00 43.91 91 LYS A N 1
ATOM 757 C CA . LYS A 1 91 ? 22.999 -21.080 2.621 1.00 43.91 91 LYS A CA 1
ATOM 758 C C . LYS A 1 91 ? 23.930 -20.615 3.746 1.00 43.91 91 LYS A C 1
ATOM 760 O O . LYS A 1 91 ? 24.852 -21.354 4.074 1.00 43.91 91 LYS A O 1
ATOM 765 N N . GLN A 1 92 ? 23.731 -19.426 4.322 1.00 41.50 92 GLN A N 1
ATOM 766 C CA . GLN A 1 92 ? 2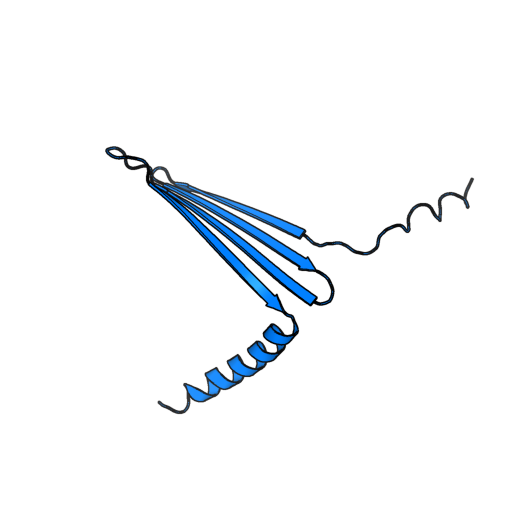4.557 -18.936 5.439 1.00 41.50 92 GLN A CA 1
ATOM 767 C C . GLN A 1 92 ? 23.892 -19.106 6.812 1.00 41.50 92 GLN A C 1
ATOM 769 O O . GLN A 1 92 ? 24.607 -19.201 7.803 1.00 41.50 92 GLN A O 1
ATOM 774 N N . GLU A 1 93 ? 22.562 -19.225 6.893 1.00 45.47 93 GLU A N 1
ATOM 775 C CA . GLU A 1 93 ? 21.876 -19.538 8.163 1.00 45.47 93 GLU A CA 1
ATOM 776 C C . GLU A 1 93 ? 21.836 -21.046 8.488 1.00 45.47 93 G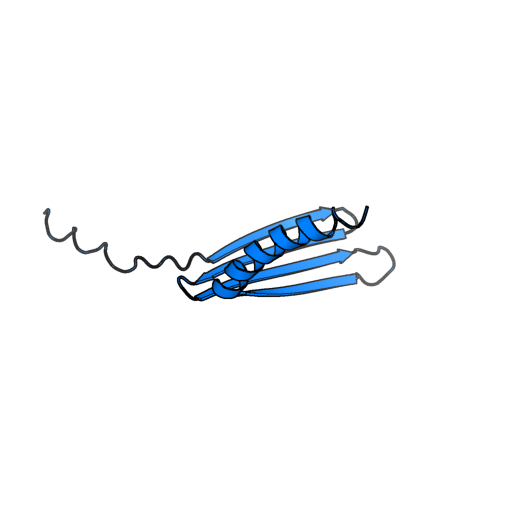LU A C 1
ATOM 778 O O . GLU A 1 93 ? 21.629 -21.411 9.644 1.00 45.47 93 GLU A O 1
ATOM 783 N N . GLU A 1 94 ? 22.096 -21.935 7.520 1.00 47.53 94 GLU A N 1
ATOM 784 C CA . GLU A 1 94 ? 22.154 -23.393 7.749 1.00 47.53 94 GLU A CA 1
ATOM 785 C C . GLU A 1 94 ? 23.566 -23.907 8.115 1.00 47.53 94 GLU A C 1
ATOM 787 O O . GLU A 1 94 ? 23.717 -25.060 8.504 1.00 47.53 94 GLU A O 1
ATOM 792 N N . SER A 1 95 ? 24.608 -23.063 8.055 1.00 40.69 95 SER A N 1
ATOM 793 C CA . SER A 1 95 ? 25.984 -23.421 8.459 1.00 40.69 95 SER A CA 1
ATOM 794 C C . SER A 1 95 ? 26.399 -22.923 9.851 1.00 40.69 95 SER A C 1
ATOM 796 O O . SER A 1 95 ? 27.561 -23.076 10.221 1.00 40.69 95 SER A O 1
ATOM 798 N N . GLU A 1 96 ? 25.487 -22.310 10.614 1.00 49.09 96 GLU A N 1
ATOM 799 C CA . GLU A 1 96 ? 25.739 -21.843 11.992 1.00 49.09 96 GLU A CA 1
ATOM 800 C C . GLU A 1 96 ? 24.779 -22.477 13.026 1.00 49.09 96 GLU A C 1
ATOM 802 O O . GLU A 1 96 ? 24.566 -21.939 14.115 1.00 49.09 96 GLU A O 1
ATOM 807 N N . LYS A 1 97 ? 24.215 -23.650 12.702 1.00 38.56 97 LYS A N 1
ATOM 808 C CA . LYS A 1 97 ? 23.565 -24.561 13.658 1.00 38.56 97 LYS A CA 1
ATOM 809 C C . LYS A 1 97 ? 24.261 -25.911 13.710 1.00 38.56 97 LYS A C 1
ATOM 811 O O . LYS A 1 97 ? 24.643 -26.413 12.633 1.00 38.56 97 LYS A O 1
#

Sequence (97 aa):
MLLMLYLAGRRNPYPLLKSLEIQKRVMPSCWFLLLRFWLRVDGALMRLRDTRVFCTFNQNSKPLIIREICWRETSFKALASKSIDNETKEKQEESEK

InterPro domains:
  IPR007303 TIP41-like protein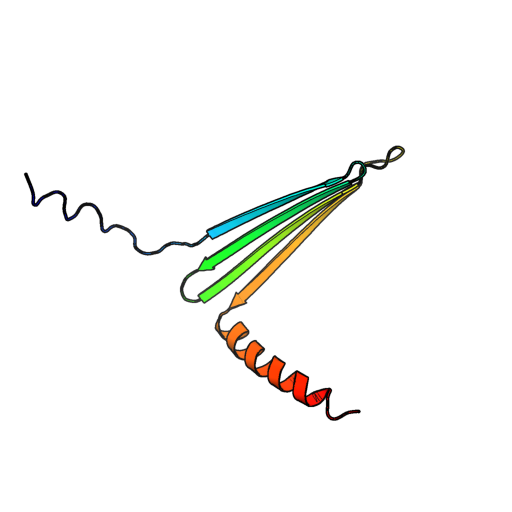 [PF04176] (19-79)
  IPR051330 Phosphatase regulators and Met sulfoxide reductases [PTHR21021] (19-86)

Secondary structure (DSSP, 8-state):
--SSSTTSS-S------EEEEEEEEE-SSEEEEEEEEEEEETTTEEEEEEEEEEEE--TTSPPEEEEEEEEEEEEHHHHHHHHHHHHHHHHHHSS--

pLDDT: mean 70.14, std 15.88, range [38.56, 91.94]

Radius of gyration: 22.97 Å; chains: 1; bounding box: 44×37×73 Å